Protein AF-A0A1F0RCG2-F1 (afdb_monomer_lite)

Secondary structure (DSSP, 8-state):
--S-SEEEEEEEEEEPPSSSSPPEEEEEEEEEEE--EEEE--TT--S---EEEEE--EEHHHHT------

Foldseek 3Di:
DDPPQKDWDKDWDWDDDPDDDDTDIDIDGPKMWGWDWDFDDDPPDPDPPGHTDDIDTDIPCPVPVPPPDD

Structure (mmCIF, N/CA/C/O backbone):
data_AF-A0A1F0RCG2-F1
#
_entry.id   AF-A0A1F0RCG2-F1
#
loop_
_atom_site.group_PDB
_atom_site.id
_atom_site.type_symbol
_atom_site.label_atom_id
_atom_site.label_alt_id
_atom_site.label_comp_id
_atom_site.label_asym_id
_atom_site.label_entity_id
_atom_site.label_seq_id
_atom_site.pdbx_PDB_ins_code
_atom_site.Cartn_x
_atom_site.Cartn_y
_atom_site.Cartn_z
_atom_site.occupancy
_atom_site.B_iso_or_equiv
_atom_site.auth_seq_id
_atom_site.auth_comp_id
_atom_site.auth_asym_id
_atom_site.auth_atom_id
_atom_site.pdbx_PDB_model_n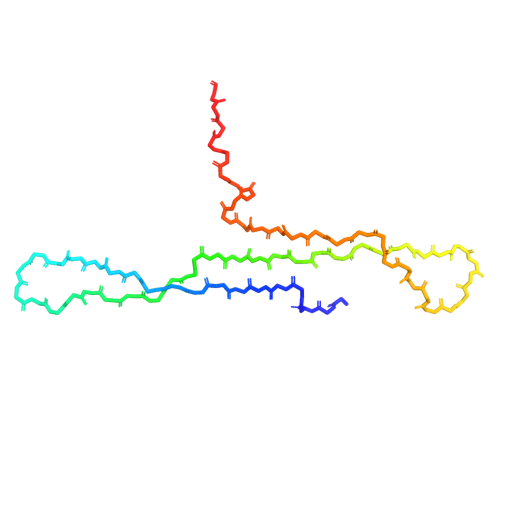um
ATOM 1 N N . MET A 1 1 ? 2.010 8.094 14.698 1.00 41.06 1 MET A N 1
ATOM 2 C CA . MET A 1 1 ? 1.663 7.432 13.419 1.00 41.06 1 MET A CA 1
ATOM 3 C C . MET A 1 1 ? 2.952 7.020 12.726 1.00 41.06 1 MET A C 1
ATOM 5 O O . MET A 1 1 ? 3.669 7.892 12.258 1.00 41.06 1 MET A O 1
ATOM 9 N N . SER A 1 2 ? 3.322 5.737 12.759 1.00 44.34 2 SER A N 1
ATOM 10 C CA . SER A 1 2 ? 4.594 5.294 12.176 1.00 44.34 2 SER A CA 1
ATOM 11 C C . SER A 1 2 ? 4.527 5.295 10.645 1.00 44.34 2 SER A C 1
ATOM 13 O O . SER A 1 2 ? 3.580 4.802 10.036 1.00 44.34 2 SER A O 1
ATOM 15 N N . PHE A 1 3 ? 5.567 5.845 10.026 1.00 49.94 3 PHE A N 1
ATOM 16 C CA . PHE A 1 3 ? 5.752 6.029 8.584 1.00 49.94 3 PHE A CA 1
ATOM 17 C C . PHE A 1 3 ? 5.940 4.711 7.781 1.00 49.94 3 PHE A C 1
ATOM 19 O O . PHE A 1 3 ? 6.432 4.745 6.656 1.00 49.94 3 PHE A O 1
ATOM 26 N N . LEU A 1 4 ? 5.574 3.536 8.323 1.00 59.34 4 LEU A N 1
ATOM 27 C CA . LEU A 1 4 ? 6.139 2.239 7.902 1.00 59.34 4 LEU A CA 1
ATOM 28 C C . LEU A 1 4 ? 5.173 1.214 7.270 1.00 59.34 4 LEU A C 1
ATOM 30 O O . LEU A 1 4 ? 5.505 0.036 7.183 1.00 59.34 4 LEU A O 1
ATOM 34 N N . ASN A 1 5 ? 3.994 1.617 6.793 1.00 77.75 5 ASN A N 1
ATOM 35 C CA . ASN A 1 5 ? 3.055 0.703 6.118 1.00 77.75 5 ASN A CA 1
ATOM 36 C C . ASN A 1 5 ? 3.045 0.889 4.592 1.00 77.75 5 ASN A C 1
ATOM 38 O O . ASN A 1 5 ? 1.987 0.997 3.966 1.00 77.75 5 ASN A O 1
ATOM 42 N N . ARG A 1 6 ? 4.231 0.948 3.980 1.00 83.12 6 ARG A N 1
ATOM 43 C CA . ARG A 1 6 ? 4.390 1.134 2.533 1.00 83.12 6 ARG A CA 1
ATOM 44 C C . ARG A 1 6 ? 5.552 0.303 2.003 1.00 83.12 6 ARG A C 1
ATOM 46 O O . ARG A 1 6 ? 6.628 0.310 2.588 1.00 83.12 6 ARG A O 1
ATOM 53 N N . LYS A 1 7 ? 5.344 -0.365 0.870 1.00 87.75 7 LYS A N 1
ATOM 54 C CA . LYS A 1 7 ? 6.385 -1.041 0.089 1.00 87.75 7 LYS A CA 1
ATOM 55 C C . LYS A 1 7 ? 6.491 -0.357 -1.269 1.00 87.75 7 LYS A C 1
ATOM 57 O O . LYS A 1 7 ? 5.489 -0.263 -1.968 1.00 87.75 7 LYS A O 1
ATOM 62 N N . VAL A 1 8 ? 7.680 0.111 -1.631 1.00 87.25 8 VAL A N 1
ATOM 63 C CA . VAL A 1 8 ? 7.962 0.668 -2.962 1.00 87.25 8 VAL A CA 1
ATOM 64 C C . VAL A 1 8 ? 8.658 -0.409 -3.788 1.00 87.25 8 VAL A C 1
ATOM 66 O O . VAL A 1 8 ? 9.572 -1.069 -3.297 1.00 87.25 8 VAL A O 1
ATOM 69 N N . THR A 1 9 ? 8.194 -0.615 -5.016 1.00 88.44 9 THR A N 1
ATOM 70 C CA . THR A 1 9 ? 8.812 -1.502 -6.001 1.00 88.44 9 THR A CA 1
ATOM 71 C C . THR A 1 9 ? 9.403 -0.637 -7.101 1.00 88.44 9 THR A C 1
ATOM 73 O O . THR A 1 9 ? 8.667 0.047 -7.809 1.00 88.44 9 THR A O 1
ATOM 76 N N . THR A 1 10 ? 10.724 -0.674 -7.243 1.00 88.75 10 THR A N 1
ATOM 77 C CA . THR A 1 10 ? 11.456 0.000 -8.317 1.00 88.75 10 THR A CA 1
ATOM 78 C C . THR A 1 10 ? 11.640 -0.938 -9.509 1.00 88.75 10 THR A C 1
ATOM 80 O O . THR A 1 10 ? 11.624 -2.161 -9.366 1.00 88.75 10 THR A O 1
ATOM 83 N N . ALA A 1 11 ? 11.784 -0.369 -10.700 1.00 86.94 11 ALA A N 1
ATOM 84 C CA . ALA A 1 11 ? 12.116 -1.087 -11.923 1.00 86.94 11 ALA A CA 1
ATOM 85 C C . ALA A 1 11 ? 13.177 -0.321 -12.718 1.00 86.94 11 ALA A C 1
ATOM 87 O O . ALA A 1 11 ? 13.447 0.852 -12.458 1.00 86.94 11 ALA A O 1
ATOM 88 N N . ILE A 1 12 ? 13.773 -1.003 -13.692 1.00 88.44 12 ILE A N 1
ATOM 89 C CA . ILE A 1 12 ? 14.703 -0.407 -14.649 1.00 88.44 12 ILE A CA 1
ATOM 90 C C . ILE A 1 12 ? 13.941 -0.241 -15.959 1.00 88.44 12 ILE A C 1
ATOM 92 O O . ILE A 1 12 ? 13.493 -1.232 -16.538 1.00 88.44 12 ILE A O 1
ATOM 96 N N . SER A 1 13 ? 13.774 0.998 -16.419 1.00 82.56 13 SER A N 1
ATOM 97 C CA . SER A 1 13 ? 13.276 1.255 -17.768 1.00 82.56 13 SER A CA 1
ATOM 98 C C . SER A 1 13 ? 14.431 1.302 -18.755 1.00 82.56 13 SER A C 1
ATOM 100 O O . SER A 1 13 ? 15.455 1.937 -18.501 1.00 82.56 13 SER A O 1
ATOM 102 N N . TYR A 1 14 ? 14.230 0.634 -19.887 1.00 81.31 14 TYR A N 1
ATOM 103 C CA . TYR A 1 14 ? 15.136 0.646 -21.024 1.00 81.31 14 TYR A CA 1
ATOM 104 C C . TYR A 1 14 ? 14.518 1.497 -22.120 1.00 81.31 14 TYR A C 1
ATOM 106 O O . TYR A 1 14 ? 13.374 1.264 -22.516 1.00 81.31 14 TYR A O 1
ATOM 114 N N . LYS A 1 15 ? 15.280 2.461 -22.629 1.00 79.81 15 LYS A N 1
ATOM 115 C CA . LYS A 1 15 ? 14.908 3.210 -23.824 1.00 79.81 15 LYS A CA 1
ATOM 116 C C . LYS A 1 15 ? 15.900 2.865 -24.925 1.00 79.81 15 LYS A C 1
ATOM 118 O O . LYS A 1 15 ? 17.089 3.153 -24.812 1.00 79.81 15 LYS A O 1
ATOM 123 N N . ALA A 1 16 ? 15.398 2.212 -25.970 1.00 75.56 16 ALA A N 1
ATOM 124 C CA . ALA A 1 16 ? 16.187 1.959 -27.164 1.00 75.56 16 ALA A CA 1
ATOM 125 C C . ALA A 1 16 ? 16.460 3.302 -27.848 1.00 75.56 16 ALA A C 1
ATOM 127 O O . ALA A 1 16 ? 15.526 4.023 -28.209 1.00 75.56 16 ALA A O 1
ATOM 128 N N . VAL A 1 17 ? 17.735 3.647 -27.991 1.00 72.38 17 VAL A N 1
ATOM 129 C CA . VAL A 1 17 ? 18.166 4.818 -28.754 1.00 72.38 17 VAL A CA 1
ATOM 130 C C . VAL A 1 17 ? 18.594 4.316 -30.128 1.00 72.38 17 VAL A C 1
ATOM 132 O O . VAL A 1 17 ? 19.345 3.350 -30.233 1.00 72.38 17 VAL A O 1
ATOM 135 N N . GLN A 1 18 ? 18.074 4.926 -31.194 1.00 63.88 18 GLN A N 1
ATOM 136 C CA . GLN A 1 18 ? 18.559 4.635 -32.541 1.00 63.88 18 GLN A CA 1
ATOM 137 C C . GLN A 1 18 ? 19.994 5.179 -32.660 1.00 63.88 18 GLN A C 1
ATOM 139 O O . GLN A 1 18 ? 20.216 6.348 -32.355 1.00 63.88 18 GLN A O 1
ATOM 144 N N . PHE A 1 19 ? 20.914 4.322 -33.125 1.00 59.69 19 PHE A N 1
ATOM 145 C CA . PHE A 1 19 ? 22.344 4.550 -33.420 1.00 59.69 19 PHE A CA 1
ATOM 146 C C . PHE A 1 19 ? 23.334 4.409 -32.253 1.00 59.69 19 PHE A C 1
ATOM 148 O O . PHE A 1 19 ? 23.227 5.150 -31.284 1.00 59.69 19 PHE A O 1
ATOM 155 N N . GLU A 1 20 ? 24.296 3.474 -32.414 1.00 62.09 20 GLU A N 1
ATOM 156 C CA . GLU A 1 20 ? 25.624 3.260 -31.765 1.00 62.09 20 GLU A CA 1
ATOM 157 C C . GLU A 1 20 ? 25.883 3.780 -30.332 1.00 62.09 20 GLU A C 1
ATOM 159 O O . GLU A 1 20 ? 27.025 3.938 -29.905 1.00 62.09 20 GLU A O 1
ATOM 164 N N . LYS A 1 21 ? 24.841 4.019 -29.545 1.00 65.44 21 LYS A N 1
ATOM 165 C CA . LYS A 1 21 ? 24.911 4.407 -28.142 1.00 65.44 21 LYS A CA 1
ATOM 166 C C . LYS A 1 21 ? 24.41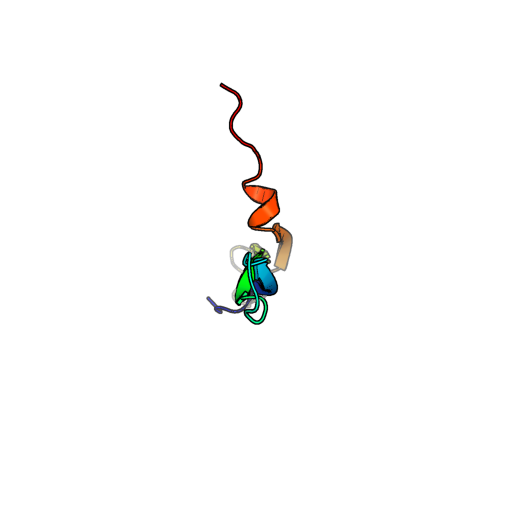6 3.269 -27.275 1.00 65.44 21 LYS A C 1
ATOM 168 O O . LYS A 1 21 ? 23.497 2.532 -27.629 1.00 65.44 21 LYS A O 1
ATOM 173 N N . GLU A 1 22 ? 25.036 3.150 -26.110 1.00 68.31 22 GLU A N 1
ATOM 174 C CA . GLU A 1 22 ? 24.588 2.236 -25.075 1.00 68.31 22 GLU A CA 1
ATOM 175 C C . GLU A 1 22 ? 23.141 2.579 -24.682 1.00 68.31 22 GLU A C 1
ATOM 177 O O . GLU A 1 22 ? 22.791 3.752 -24.538 1.00 68.31 22 GLU A O 1
ATOM 182 N N . ASN A 1 23 ? 22.283 1.560 -24.562 1.00 74.50 23 ASN A N 1
ATOM 183 C CA . ASN A 1 23 ? 20.869 1.751 -24.238 1.00 74.50 23 ASN A CA 1
ATOM 184 C C . ASN A 1 23 ? 20.711 2.593 -22.964 1.00 74.50 23 ASN A C 1
ATOM 186 O O . ASN A 1 23 ? 21.280 2.254 -21.923 1.00 74.50 23 ASN A O 1
ATOM 190 N N . GLU A 1 24 ? 19.886 3.640 -23.025 1.00 78.44 24 GLU A N 1
ATOM 191 C CA . GLU A 1 24 ? 19.595 4.476 -21.862 1.00 78.44 24 GLU A CA 1
ATOM 192 C C . GLU A 1 24 ? 18.850 3.642 -20.809 1.00 78.44 24 GLU A C 1
ATOM 194 O O . GLU A 1 24 ? 17.802 3.042 -21.084 1.00 78.44 24 GLU A O 1
ATOM 199 N N . ARG A 1 25 ? 19.407 3.599 -19.593 1.00 82.44 25 ARG A N 1
ATOM 200 C CA . ARG A 1 25 ? 18.809 2.946 -18.425 1.00 82.44 25 ARG A CA 1
ATOM 201 C C . ARG A 1 25 ? 18.469 3.993 -17.382 1.00 82.44 25 ARG A C 1
ATOM 203 O O . ARG A 1 25 ? 19.317 4.803 -17.013 1.00 82.44 25 ARG A O 1
ATOM 210 N N . SER A 1 26 ? 17.256 3.928 -16.856 1.00 86.00 26 SER A N 1
ATOM 211 C CA . SER A 1 26 ? 16.836 4.758 -15.729 1.00 86.00 26 SER A CA 1
ATOM 212 C C . SER A 1 26 ? 16.108 3.927 -14.681 1.00 86.00 26 SER A C 1
ATOM 214 O O . SER A 1 26 ? 15.406 2.962 -14.993 1.00 86.00 26 SER A O 1
ATOM 216 N N . PHE A 1 27 ? 16.304 4.298 -13.417 1.00 87.31 27 PHE A N 1
ATOM 217 C CA . PHE A 1 27 ? 15.546 3.743 -12.303 1.00 87.31 27 PHE A CA 1
ATOM 218 C C . PHE A 1 27 ? 14.212 4.474 -12.200 1.00 87.31 27 PHE A C 1
ATOM 220 O O . PHE A 1 27 ? 14.177 5.704 -12.160 1.00 87.31 27 PHE A O 1
ATOM 227 N N . ILE A 1 28 ? 13.125 3.712 -12.145 1.00 87.44 28 ILE A N 1
ATOM 228 C CA . ILE A 1 28 ? 11.771 4.240 -11.989 1.00 87.44 28 ILE A CA 1
ATOM 229 C C . ILE A 1 28 ? 11.069 3.573 -10.811 1.00 87.44 28 ILE A C 1
ATOM 231 O O . ILE A 1 28 ? 11.282 2.393 -10.523 1.00 87.44 28 ILE A O 1
ATOM 235 N N . ASP A 1 29 ? 10.172 4.307 -10.162 1.00 87.44 29 ASP A N 1
ATOM 236 C CA . ASP A 1 29 ? 9.241 3.732 -9.197 1.00 87.44 29 ASP A CA 1
ATOM 237 C C . ASP A 1 29 ? 8.098 3.050 -9.959 1.00 87.44 29 ASP A C 1
ATOM 239 O O . ASP A 1 29 ? 7.225 3.707 -10.526 1.00 87.44 29 ASP A O 1
ATOM 243 N N . SER A 1 30 ? 8.104 1.717 -9.999 1.00 87.88 30 SER A N 1
ATOM 244 C CA . SER A 1 30 ? 7.119 0.939 -10.755 1.00 87.88 30 SER A CA 1
ATOM 245 C C . SER A 1 30 ? 5.778 0.813 -10.041 1.00 87.88 30 SER A C 1
ATOM 247 O O . SER A 1 30 ? 4.742 0.778 -10.708 1.00 87.88 30 SER A O 1
ATOM 249 N N . ASP A 1 31 ? 5.778 0.646 -8.719 1.00 88.88 31 ASP A N 1
ATOM 250 C CA . ASP A 1 31 ? 4.554 0.620 -7.922 1.00 88.88 31 ASP A CA 1
ATOM 251 C C . ASP A 1 31 ? 4.847 0.968 -6.462 1.00 88.88 31 ASP A C 1
ATOM 253 O O . ASP A 1 31 ? 5.957 0.825 -5.951 1.00 88.88 31 ASP A O 1
ATOM 257 N N . THR A 1 32 ? 3.814 1.415 -5.765 1.00 88.62 32 THR A N 1
ATOM 258 C CA . THR A 1 32 ? 3.835 1.628 -4.326 1.00 88.62 32 THR A CA 1
ATOM 259 C C . THR A 1 32 ? 2.627 0.930 -3.720 1.00 88.62 32 THR A C 1
ATOM 261 O O . THR A 1 32 ? 1.487 1.298 -3.998 1.00 88.62 32 THR A O 1
ATOM 264 N N . ILE A 1 33 ? 2.879 -0.072 -2.880 1.00 89.12 33 ILE A N 1
ATOM 265 C CA . ILE A 1 33 ? 1.850 -0.826 -2.169 1.00 89.12 33 ILE A CA 1
ATOM 266 C C . ILE A 1 33 ? 1.706 -0.269 -0.754 1.00 89.12 33 ILE A C 1
ATOM 268 O O . ILE A 1 33 ? 2.647 -0.318 0.042 1.00 89.12 33 ILE A O 1
ATOM 272 N N . TYR A 1 34 ? 0.516 0.217 -0.424 1.00 86.56 34 TYR A N 1
ATOM 273 C CA . TYR A 1 34 ? 0.150 0.679 0.910 1.00 86.56 34 TYR A CA 1
ATOM 274 C C . TYR A 1 34 ? -0.562 -0.424 1.691 1.00 86.56 34 TYR A C 1
ATOM 276 O O . TYR A 1 34 ? -1.370 -1.178 1.142 1.00 86.56 34 TYR A O 1
ATOM 284 N N . TYR A 1 35 ? -0.283 -0.478 2.992 1.00 87.31 35 TYR A N 1
ATOM 285 C CA . TYR A 1 35 ? -0.888 -1.426 3.922 1.00 87.31 35 TYR A CA 1
ATOM 286 C C . TYR A 1 35 ? -1.598 -0.713 5.076 1.00 87.31 35 TYR A C 1
ATOM 288 O O . TYR A 1 35 ? -1.162 -0.840 6.222 1.00 87.31 35 TYR A O 1
ATOM 296 N N . PRO A 1 36 ? -2.661 0.069 4.819 1.00 83.69 36 PRO A N 1
ATOM 297 C CA . PRO A 1 36 ? -3.385 0.717 5.900 1.00 83.69 36 PRO A CA 1
ATOM 298 C C . PRO A 1 36 ? -3.988 -0.352 6.819 1.00 83.69 36 PRO A C 1
ATOM 300 O O . PRO A 1 36 ? -4.599 -1.320 6.359 1.00 83.69 36 PRO A O 1
ATOM 303 N N . ILE A 1 37 ? -3.764 -0.186 8.121 1.00 84.50 37 ILE A N 1
ATOM 304 C CA . ILE A 1 37 ? -4.281 -1.064 9.170 1.00 84.50 37 ILE A CA 1
ATOM 305 C C . ILE A 1 37 ? -5.266 -0.239 9.981 1.00 84.50 37 ILE A C 1
ATOM 307 O O . ILE A 1 37 ? -4.866 0.718 10.642 1.00 84.50 37 ILE A O 1
ATOM 311 N N . PHE A 1 38 ? -6.532 -0.631 9.946 1.00 81.62 38 PHE A N 1
ATOM 312 C CA . PHE A 1 38 ? -7.571 -0.023 10.763 1.00 81.62 38 PHE A CA 1
ATOM 313 C C . PHE A 1 38 ? -7.689 -0.793 12.071 1.00 81.62 38 PHE A C 1
ATOM 315 O O . PHE A 1 38 ? -7.668 -2.029 12.086 1.00 81.62 38 PHE A O 1
ATOM 322 N N . ARG A 1 39 ? -7.779 -0.055 13.174 1.00 83.69 39 ARG A N 1
ATOM 323 C CA . ARG A 1 39 ? -7.927 -0.608 14.516 1.00 83.69 39 ARG A CA 1
ATOM 324 C C . ARG A 1 39 ? -9.162 -0.021 15.172 1.00 83.69 39 ARG A C 1
ATOM 326 O O . ARG A 1 39 ? -9.459 1.151 14.960 1.00 83.69 39 ARG A O 1
ATOM 333 N N . VAL A 1 40 ? -9.850 -0.840 15.954 1.00 80.56 4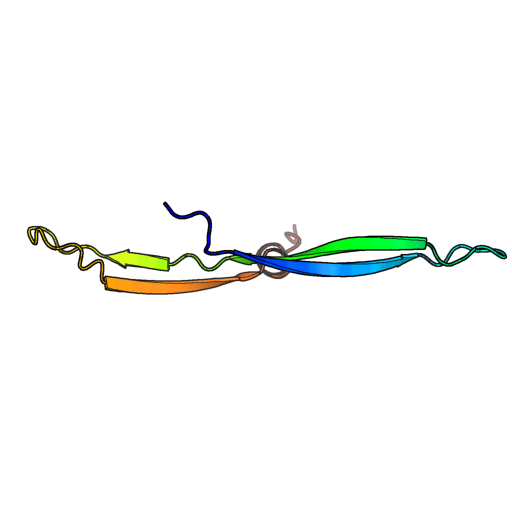0 VAL A N 1
ATOM 334 C CA . VAL A 1 40 ? -10.960 -0.406 16.803 1.00 80.56 40 VAL A CA 1
ATOM 335 C C . VAL A 1 40 ? -10.475 -0.413 18.243 1.00 80.56 40 VAL A C 1
ATOM 337 O O . VAL A 1 40 ? -9.767 -1.331 18.661 1.00 80.56 40 VAL A O 1
ATOM 340 N N . PHE A 1 41 ? -10.853 0.630 18.972 1.00 80.06 41 PHE A N 1
ATOM 341 C CA . PHE A 1 41 ? -10.566 0.788 20.388 1.00 80.06 41 PHE A CA 1
ATOM 342 C C . PHE A 1 41 ? -11.884 0.712 21.146 1.00 80.06 41 PHE A C 1
ATOM 344 O O . PHE A 1 41 ? -12.853 1.387 20.791 1.00 80.06 41 PHE A O 1
ATOM 351 N N . SER A 1 42 ? -11.931 -0.144 22.158 1.00 75.75 42 SER A N 1
ATOM 352 C CA . SER A 1 42 ? -13.094 -0.296 23.024 1.00 75.75 42 SER A CA 1
ATOM 353 C C . SER A 1 42 ? -13.252 0.958 23.882 1.00 75.75 42 SER A C 1
ATOM 355 O O . SER A 1 42 ? -12.290 1.450 24.470 1.00 75.75 42 SER A O 1
ATOM 357 N N . PHE A 1 43 ? -14.473 1.477 23.979 1.00 74.50 43 PHE A N 1
ATOM 358 C CA . PHE A 1 43 ? -14.758 2.606 24.861 1.00 74.50 43 PHE A CA 1
ATOM 359 C C . PHE A 1 43 ? -14.605 2.175 26.329 1.00 74.50 43 PHE A C 1
ATOM 361 O O . PHE A 1 43 ? -15.158 1.156 26.734 1.00 74.50 43 PHE A O 1
ATOM 368 N N . GLY A 1 44 ? -13.870 2.950 27.131 1.00 70.06 44 GLY A N 1
ATOM 369 C CA . GLY A 1 44 ? -13.777 2.755 28.585 1.00 70.06 44 GLY A CA 1
ATOM 370 C C . GLY A 1 44 ? -12.683 1.802 29.085 1.00 70.06 44 GLY A C 1
ATOM 371 O O . GLY A 1 44 ? -12.489 1.718 30.296 1.00 70.06 44 GLY A O 1
ATOM 372 N N . ILE A 1 45 ? -11.928 1.138 28.204 1.00 66.00 45 ILE A N 1
ATOM 373 C CA . ILE A 1 45 ? -10.775 0.310 28.597 1.00 66.00 45 ILE A CA 1
ATOM 374 C C . ILE A 1 45 ? -9.500 1.137 28.392 1.00 66.00 45 ILE A C 1
ATOM 376 O O . ILE A 1 45 ? -9.246 1.631 27.298 1.00 66.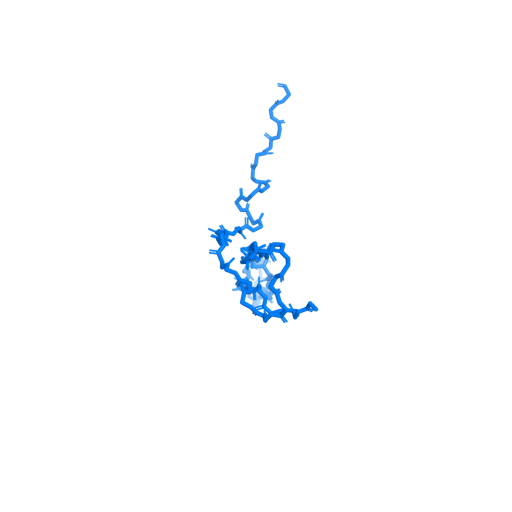00 45 ILE A O 1
ATOM 380 N N . LYS A 1 46 ? -8.719 1.338 29.462 1.00 64.00 46 LYS A N 1
ATOM 381 C CA . LYS A 1 46 ? -7.496 2.174 29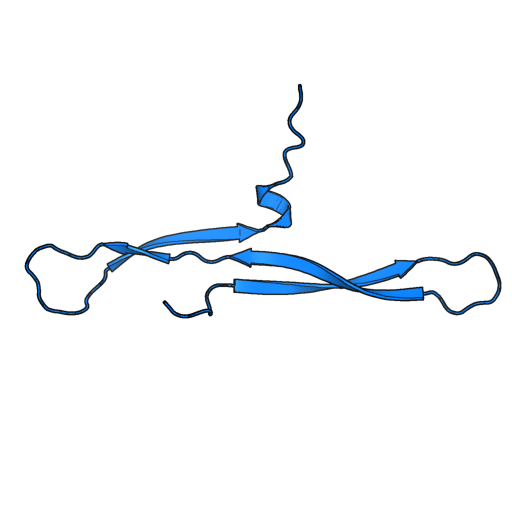.462 1.00 64.00 46 LYS A CA 1
ATOM 382 C C . LYS A 1 46 ? -6.271 1.493 28.843 1.00 64.00 46 LYS A C 1
ATOM 384 O O . LYS A 1 46 ? -5.206 2.099 28.776 1.00 64.00 46 LYS A O 1
ATOM 389 N N . GLU A 1 47 ? -6.399 0.238 28.442 1.00 65.56 47 GLU A N 1
ATOM 390 C CA . GLU A 1 47 ? -5.292 -0.555 27.926 1.00 65.56 47 GLU A CA 1
ATOM 391 C C . GLU A 1 47 ? -5.183 -0.405 26.407 1.00 65.56 47 GLU A C 1
ATOM 393 O O . GLU A 1 47 ? -6.185 -0.364 25.693 1.00 65.56 47 GLU A O 1
ATOM 398 N N . ASP A 1 48 ? -3.948 -0.344 25.911 1.00 61.78 48 ASP A N 1
ATOM 399 C CA . ASP A 1 48 ? -3.582 -0.060 24.515 1.00 61.78 48 ASP A CA 1
ATOM 400 C C . ASP A 1 48 ? -3.859 -1.247 23.555 1.00 61.78 48 ASP A C 1
ATOM 402 O O . ASP A 1 48 ? -3.114 -1.533 22.613 1.00 61.78 48 ASP A O 1
ATOM 406 N N . PHE A 1 49 ? -4.943 -1.992 23.789 1.00 61.69 49 PHE A N 1
ATOM 407 C CA . PHE A 1 49 ? -5.363 -3.130 22.973 1.00 61.69 49 PHE A CA 1
ATOM 408 C C . PHE A 1 49 ? -6.238 -2.672 21.803 1.00 61.69 49 PHE A C 1
ATOM 410 O O . PHE A 1 49 ? -7.409 -3.021 21.679 1.00 61.69 49 PHE A O 1
ATOM 417 N N . GLY A 1 50 ? -5.657 -1.897 20.886 1.00 69.06 50 GLY A N 1
ATOM 418 C CA . GLY A 1 50 ? -6.295 -1.632 19.596 1.00 69.06 50 GLY A CA 1
ATOM 419 C C . GLY A 1 50 ? -6.395 -2.917 18.767 1.00 69.06 50 GLY A C 1
ATOM 420 O O . GLY A 1 50 ? -5.394 -3.363 18.189 1.00 69.06 50 GLY A O 1
ATOM 421 N N . HIS A 1 51 ? -7.591 -3.498 18.651 1.00 75.62 51 HIS A N 1
ATOM 422 C CA . HIS A 1 51 ? -7.831 -4.700 17.848 1.00 75.62 51 HIS A CA 1
ATOM 423 C C . HIS A 1 51 ? -7.744 -4.364 16.355 1.00 75.62 51 HIS A C 1
ATOM 425 O O . HIS A 1 51 ? -8.381 -3.421 15.888 1.00 75.62 51 HIS A O 1
ATOM 431 N N . LYS A 1 52 ? -6.953 -5.121 15.578 1.00 78.94 52 LYS A N 1
ATOM 432 C CA . LYS A 1 52 ? -6.903 -4.953 14.114 1.00 78.94 52 LYS A CA 1
ATOM 433 C C . LYS A 1 52 ? -8.234 -5.400 13.516 1.00 78.94 52 LYS A C 1
ATOM 435 O O . LYS A 1 52 ? -8.577 -6.570 13.623 1.00 78.94 52 LYS A O 1
ATOM 440 N N . LEU A 1 53 ? -8.932 -4.480 12.860 1.00 81.31 53 LEU A N 1
ATOM 441 C CA . LEU A 1 53 ? -10.209 -4.746 12.206 1.00 81.31 53 LEU A CA 1
ATOM 442 C C . LEU A 1 53 ? -9.994 -5.255 10.781 1.00 81.31 53 LEU A C 1
ATOM 444 O O . LEU A 1 53 ? -10.471 -6.316 10.401 1.00 81.31 53 LEU A O 1
ATOM 448 N N . ILE A 1 54 ? -9.245 -4.487 9.991 1.00 81.81 54 ILE A N 1
ATOM 449 C CA . ILE A 1 54 ? -8.995 -4.789 8.586 1.00 81.81 54 ILE A CA 1
ATOM 450 C C . ILE A 1 54 ? -7.642 -4.228 8.159 1.00 81.81 54 ILE A C 1
ATOM 452 O O . ILE A 1 54 ? -7.187 -3.183 8.637 1.00 81.81 54 ILE A O 1
ATOM 456 N N . LYS A 1 55 ? -6.980 -4.949 7.253 1.00 84.25 55 LYS A N 1
ATOM 457 C CA . LYS A 1 55 ? -5.745 -4.526 6.598 1.00 84.25 55 LYS A CA 1
ATOM 458 C C . LYS A 1 55 ? -5.952 -4.607 5.096 1.00 84.25 55 LYS A C 1
ATOM 460 O O . LYS A 1 55 ? -6.199 -5.691 4.576 1.00 84.25 55 LYS A O 1
ATOM 465 N N . PHE A 1 56 ? -5.801 -3.486 4.404 1.00 84.06 56 PHE A N 1
ATOM 466 C CA . PHE A 1 56 ? -5.854 -3.486 2.944 1.00 84.06 56 PHE A CA 1
ATOM 467 C C . PHE A 1 56 ? -4.461 -3.671 2.346 1.00 84.06 56 PHE A C 1
ATOM 469 O O . PHE A 1 56 ? -3.451 -3.342 2.968 1.00 84.06 56 PHE A O 1
ATOM 476 N N . LYS A 1 57 ? -4.416 -4.193 1.120 1.00 88.88 57 LYS A N 1
ATOM 477 C CA . LYS A 1 57 ? -3.234 -4.200 0.256 1.00 88.88 57 LYS A CA 1
ATOM 478 C C . LYS A 1 57 ? -3.577 -3.370 -0.975 1.00 88.88 57 LYS A C 1
ATOM 480 O O . LYS A 1 57 ? -4.268 -3.854 -1.864 1.00 88.88 57 LYS A O 1
ATOM 485 N N . LEU A 1 58 ? -3.124 -2.121 -1.002 1.00 86.75 58 LEU A N 1
ATOM 486 C CA . LEU A 1 58 ? -3.486 -1.161 -2.045 1.00 86.75 58 LEU A CA 1
ATOM 487 C C . LEU A 1 58 ? -2.279 -0.874 -2.933 1.00 86.75 58 LEU A C 1
ATOM 489 O O . LEU A 1 58 ? -1.342 -0.214 -2.495 1.00 86.75 58 LEU A O 1
ATOM 493 N N . SER A 1 59 ? -2.303 -1.368 -4.171 1.00 87.12 59 SER A N 1
ATOM 494 C CA . SER A 1 59 ? -1.339 -0.999 -5.216 1.00 87.12 59 SER A CA 1
ATOM 495 C C . SER A 1 59 ? -1.734 0.352 -5.804 1.00 87.12 59 SER A C 1
ATOM 497 O O . SER A 1 59 ? -2.841 0.481 -6.324 1.00 87.12 59 SER A O 1
ATOM 499 N N . ARG A 1 60 ? -0.846 1.354 -5.750 1.00 84.44 60 ARG A N 1
ATOM 500 C CA . ARG A 1 60 ? -1.091 2.670 -6.366 1.00 84.44 60 ARG A CA 1
ATOM 501 C C . ARG A 1 60 ? -1.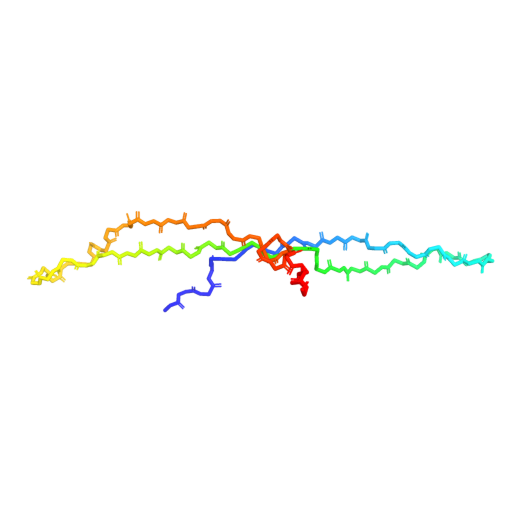349 2.532 -7.864 1.00 84.44 60 ARG A C 1
ATOM 503 O O . ARG A 1 60 ? -2.248 3.180 -8.385 1.00 84.44 60 ARG A O 1
ATOM 510 N N . ARG A 1 61 ? -0.588 1.673 -8.543 1.00 84.94 61 ARG A N 1
ATOM 511 C CA . ARG A 1 61 ? -0.732 1.440 -9.984 1.00 84.94 61 ARG A CA 1
ATOM 512 C C . ARG A 1 61 ? -2.099 0.858 -10.355 1.00 84.94 61 ARG A C 1
ATOM 514 O O . ARG A 1 61 ? -2.656 1.240 -11.374 1.00 84.94 61 ARG A O 1
ATOM 521 N N . THR A 1 62 ? -2.631 -0.042 -9.529 1.00 83.19 62 THR A N 1
ATOM 522 C CA . THR A 1 62 ? -3.916 -0.718 -9.793 1.00 83.19 62 THR A CA 1
ATOM 523 C C . THR A 1 62 ? -5.111 0.101 -9.304 1.00 83.19 62 THR A C 1
ATOM 525 O O . THR A 1 62 ? -6.153 0.121 -9.942 1.00 83.19 62 THR A O 1
ATOM 528 N N . ALA A 1 63 ? -4.976 0.806 -8.179 1.00 76.25 63 ALA A N 1
ATOM 529 C CA . ALA A 1 63 ? -6.082 1.542 -7.564 1.00 76.25 63 ALA A CA 1
ATOM 530 C C . ALA A 1 63 ? -6.582 2.724 -8.413 1.00 76.25 63 ALA A C 1
ATOM 532 O O . ALA A 1 63 ? -7.739 3.110 -8.290 1.00 76.25 63 ALA A O 1
ATOM 533 N N . PHE A 1 64 ? -5.725 3.283 -9.271 1.00 68.56 64 PHE A N 1
ATOM 534 C CA . PHE A 1 64 ? -6.051 4.420 -10.137 1.00 68.56 64 PHE A CA 1
ATOM 535 C C . PHE A 1 64 ? -6.028 4.056 -11.630 1.00 68.56 64 PHE A C 1
ATOM 537 O O . PHE A 1 64 ? -5.873 4.935 -12.473 1.00 68.56 64 PHE A O 1
ATOM 544 N N . SER A 1 65 ? -6.156 2.768 -11.978 1.00 63.81 65 SER A N 1
ATOM 545 C CA . SER A 1 65 ? -6.112 2.323 -13.379 1.00 63.81 65 SER A CA 1
ATOM 546 C C . SER A 1 65 ? -7.409 2.576 -14.149 1.00 63.81 65 SER A C 1
ATOM 548 O O . SER A 1 65 ? -7.436 2.387 -15.364 1.00 63.81 65 SER A O 1
ATOM 550 N N . THR A 1 66 ? -8.488 2.979 -13.476 1.00 61.38 66 THR A N 1
ATOM 551 C CA . THR A 1 66 ? -9.740 3.332 -14.144 1.00 61.38 66 THR A CA 1
ATOM 552 C C . THR A 1 66 ? -9.561 4.681 -14.829 1.00 61.38 66 THR A C 1
ATOM 554 O O . THR A 1 66 ? -9.727 5.739 -14.225 1.00 61.38 66 THR A O 1
ATOM 557 N N . ILE A 1 67 ? -9.204 4.647 -16.110 1.00 64.31 67 ILE A N 1
ATOM 558 C CA . ILE A 1 67 ? -9.423 5.781 -17.003 1.00 64.31 67 ILE A CA 1
ATOM 559 C C . ILE A 1 67 ? -10.938 5.969 -17.004 1.00 64.31 67 ILE A C 1
ATOM 561 O O . ILE A 1 67 ? -11.652 5.091 -17.482 1.00 64.31 67 ILE A O 1
ATOM 565 N N . GLY A 1 68 ? -11.430 7.036 -16.371 1.00 58.72 68 GLY A N 1
ATOM 566 C CA . GLY A 1 68 ? -12.858 7.329 -16.324 1.00 58.72 68 GLY A CA 1
ATOM 567 C C . GLY A 1 68 ? -13.399 7.362 -17.748 1.00 58.72 68 GLY A C 1
ATOM 568 O O . GLY A 1 68 ? -13.097 8.283 -18.504 1.00 58.72 68 GLY A O 1
ATOM 569 N N . THR A 1 69 ? -14.135 6.326 -18.138 1.00 58.06 69 THR A N 1
ATOM 570 C CA . THR A 1 69 ? -14.888 6.322 -19.387 1.00 58.06 69 THR A CA 1
ATOM 571 C C . THR A 1 69 ? -15.982 7.367 -19.230 1.00 58.06 69 THR A C 1
ATOM 573 O O . THR A 1 69 ? -16.797 7.255 -18.313 1.00 58.06 69 THR A O 1
ATOM 576 N N . LYS A 1 70 ? -15.907 8.415 -20.055 1.00 49.97 70 LYS A N 1
ATOM 577 C CA . LYS A 1 70 ? -16.934 9.454 -20.166 1.00 49.97 70 LYS A CA 1
ATOM 578 C C . LYS A 1 70 ? -18.262 8.869 -20.623 1.00 49.97 70 LYS A C 1
ATOM 580 O O . LYS A 1 70 ? -18.219 7.924 -21.442 1.00 49.97 70 LYS A O 1
#

Sequence (70 aa):
MSFLNRKVTTAISYKAVQFEKENERSFIDSDTIYYPIFRVFSFGIKEDFGHKLIKFKLSRRTAFSTIGTK

Radius of gyration: 20.72 Å; chains: 1; bounding box: 43×14×63 Å

pLDDT: mean 75.87, std 12.04, range [41.06, 89.12]